Protein AF-A0A5K1CN92-F1 (afdb_monomer)

Organism: NCBI:txid210225

Secondary structure (DSSP, 8-state):
-HHHHHHHHTSGGG--HHHHHHHHHHHHHHHHHHHHHHHHTS-EE-TT--EEE----TTS--TT-

Solvent-accessible surface area (backbone atoms only — not comparable to full-atom values): 3960 Å² total; per-residue (Å²): 111,70,70,60,52,49,41,58,72,74,41,37,90,75,62,48,74,65,57,58,53,53,50,50,53,54,51,49,54,52,50,52,53,49,51,53,51,54,60,47,44,45,60,42,63,46,97,89,65,50,81,74,40,75,39,55,72,84,80,58,59,58,102,79,97

Mean predicted aligned error: 7.7 Å

Structure (mmCIF, N/CA/C/O backbone):
data_AF-A0A5K1CN92-F1
#
_entry.id   AF-A0A5K1CN92-F1
#
loop_
_atom_site.group_PDB
_atom_site.id
_atom_site.type_symbol
_atom_site.label_atom_id
_atom_site.label_alt_id
_atom_site.label_comp_id
_atom_site.label_asym_id
_atom_site.label_entity_id
_atom_site.label_seq_id
_atom_site.pdbx_PDB_ins_code
_atom_site.Cartn_x
_atom_site.Cartn_y
_atom_site.Cartn_z
_atom_site.occupancy
_atom_site.B_iso_or_equiv
_atom_site.auth_seq_id
_atom_site.auth_comp_id
_atom_site.auth_asym_id
_atom_site.auth_atom_id
_atom_site.pdbx_PDB_model_num
ATOM 1 N N . ALA A 1 1 ? -3.037 -12.885 13.007 1.00 75.12 1 ALA A N 1
ATOM 2 C CA . ALA A 1 1 ? -4.378 -13.502 13.138 1.00 75.12 1 ALA A CA 1
ATOM 3 C C . ALA A 1 1 ? -4.941 -13.407 14.563 1.00 75.12 1 ALA A C 1
ATOM 5 O O . ALA A 1 1 ? -5.974 -12.777 14.738 1.00 75.12 1 ALA A O 1
ATOM 6 N N . ILE A 1 2 ? -4.258 -13.947 15.586 1.00 90.00 2 ILE A N 1
ATOM 7 C CA . ILE A 1 2 ? -4.745 -13.999 16.987 1.00 90.00 2 ILE A CA 1
ATOM 8 C C . ILE A 1 2 ? -5.165 -12.626 17.548 1.00 90.00 2 ILE A C 1
ATOM 10 O O . ILE A 1 2 ? -6.223 -12.516 18.159 1.00 90.00 2 ILE A O 1
ATOM 14 N N . TYR A 1 3 ? -4.396 -11.565 17.274 1.00 85.38 3 TYR A N 1
ATOM 15 C CA . TYR A 1 3 ? -4.728 -10.199 17.707 1.00 85.38 3 TYR A CA 1
ATOM 16 C C . TYR A 1 3 ? -6.114 -9.732 17.228 1.00 85.38 3 TYR A C 1
ATOM 18 O O . TYR A 1 3 ? -6.893 -9.188 18.005 1.00 85.38 3 TYR A O 1
ATOM 26 N N . VAL A 1 4 ? -6.445 -9.987 15.958 1.00 84.00 4 VAL A N 1
ATOM 27 C CA . VAL A 1 4 ? -7.729 -9.587 15.362 1.00 84.00 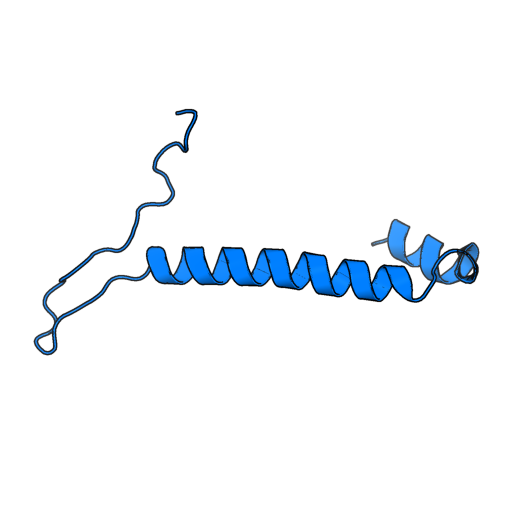4 VAL A CA 1
ATOM 28 C C . VAL A 1 4 ? -8.879 -10.379 15.988 1.00 84.00 4 VAL A C 1
ATOM 30 O O . VAL A 1 4 ? -9.903 -9.794 16.328 1.00 84.00 4 VAL A O 1
ATOM 33 N N . LEU A 1 5 ? -8.687 -11.683 16.221 1.00 86.94 5 LEU A N 1
ATOM 34 C CA . LEU A 1 5 ? -9.692 -12.545 16.853 1.00 86.94 5 LEU A CA 1
ATOM 35 C C . LEU A 1 5 ? -10.025 -12.098 18.281 1.00 86.94 5 LEU A C 1
ATOM 37 O O . LEU A 1 5 ? -11.197 -11.960 18.618 1.00 86.94 5 LEU A O 1
ATOM 41 N N . ILE A 1 6 ? -9.012 -11.806 19.102 1.00 89.00 6 ILE A N 1
ATOM 42 C CA . ILE A 1 6 ? -9.213 -11.322 20.479 1.00 89.00 6 ILE A CA 1
ATOM 43 C C . ILE A 1 6 ? -9.972 -9.988 20.480 1.00 89.00 6 ILE A C 1
ATOM 45 O O . ILE A 1 6 ? -10.896 -9.792 21.273 1.00 89.00 6 ILE A O 1
ATOM 49 N N . ARG A 1 7 ? -9.623 -9.076 19.565 1.00 85.25 7 ARG A N 1
ATOM 50 C CA . ARG A 1 7 ? -10.253 -7.752 19.471 1.00 85.25 7 ARG A CA 1
ATOM 51 C C . ARG A 1 7 ? -11.715 -7.820 19.013 1.00 85.25 7 ARG A C 1
ATOM 53 O O . ARG A 1 7 ? -12.515 -7.011 19.466 1.00 85.25 7 ARG A O 1
ATOM 60 N N . LEU A 1 8 ? -12.059 -8.786 18.159 1.00 83.06 8 LEU A N 1
ATOM 61 C CA . LEU A 1 8 ? -13.419 -8.992 17.650 1.00 83.06 8 LEU A CA 1
ATOM 62 C C . LEU A 1 8 ? -14.315 -9.792 18.604 1.00 83.06 8 LEU A C 1
ATOM 64 O O . LEU A 1 8 ? -15.493 -9.475 18.709 1.00 83.06 8 LEU A O 1
ATOM 68 N N . LEU A 1 9 ? -13.782 -10.813 19.284 1.00 86.44 9 LEU A N 1
ATOM 69 C CA . LEU A 1 9 ? -14.577 -11.726 20.119 1.00 86.44 9 LEU A CA 1
ATOM 70 C C . LEU A 1 9 ? -14.684 -11.265 21.578 1.00 86.44 9 LEU A C 1
ATOM 72 O O . LEU A 1 9 ? -15.757 -11.347 22.167 1.00 86.44 9 LEU A O 1
ATOM 76 N N . ILE A 1 10 ? -13.589 -10.768 22.164 1.00 88.06 10 ILE A N 1
ATOM 77 C CA . ILE A 1 10 ? -13.540 -10.384 23.586 1.00 88.06 10 ILE A CA 1
ATOM 78 C C . ILE A 1 10 ? -13.792 -8.880 23.734 1.00 88.06 10 ILE A C 1
ATOM 80 O O . ILE A 1 10 ? -14.658 -8.463 24.498 1.00 88.06 10 ILE A O 1
ATOM 84 N N . PHE A 1 11 ? -13.101 -8.052 22.945 1.00 85.50 11 PHE A N 1
ATOM 85 C CA . PHE A 1 11 ? -13.215 -6.587 23.004 1.00 85.50 11 PHE A CA 1
ATOM 86 C C . PHE A 1 11 ? -14.148 -5.992 21.939 1.00 85.50 11 PHE A C 1
ATOM 88 O O . PHE A 1 11 ? -13.931 -4.861 21.493 1.00 85.50 11 PHE A O 1
ATOM 95 N N . HIS A 1 12 ? -15.202 -6.719 21.555 1.00 76.69 12 HIS A N 1
ATOM 96 C CA . HIS A 1 12 ? -16.128 -6.337 20.478 1.00 76.69 12 HIS A CA 1
ATOM 97 C C . HIS A 1 12 ? -16.668 -4.898 20.613 1.00 76.69 12 HIS A C 1
ATOM 99 O O . HIS A 1 12 ? -16.772 -4.183 19.622 1.00 76.69 12 HIS A O 1
ATOM 105 N N . SER A 1 13 ? -16.915 -4.423 21.841 1.00 79.75 13 SER A N 1
ATOM 106 C CA . SER A 1 13 ? -17.393 -3.057 22.112 1.00 79.75 13 SER A CA 1
ATOM 107 C C . SER A 1 13 ? -16.405 -1.951 21.709 1.00 79.75 13 SER A C 1
ATOM 109 O O . SER A 1 13 ? -16.820 -0.816 21.485 1.00 79.75 13 SER A O 1
ATOM 111 N N . THR A 1 14 ? -15.105 -2.246 21.625 1.00 81.94 14 THR A N 1
ATOM 112 C CA . THR A 1 14 ? -14.079 -1.284 21.172 1.00 81.94 14 THR A CA 1
ATOM 113 C C . THR A 1 14 ? -13.946 -1.257 19.649 1.00 81.94 14 THR A C 1
ATOM 115 O O . THR A 1 14 ? -13.434 -0.293 19.071 1.00 81.94 14 THR A O 1
ATOM 118 N N . PHE A 1 15 ? -14.436 -2.302 18.978 1.00 80.31 15 PHE A N 1
ATOM 119 C CA . PHE A 1 15 ? -14.379 -2.456 17.535 1.00 80.31 15 PHE A CA 1
ATOM 120 C C . PHE A 1 15 ? -15.586 -1.775 16.881 1.00 80.31 15 PHE A C 1
ATOM 122 O O . PHE A 1 15 ? -16.608 -2.378 16.572 1.0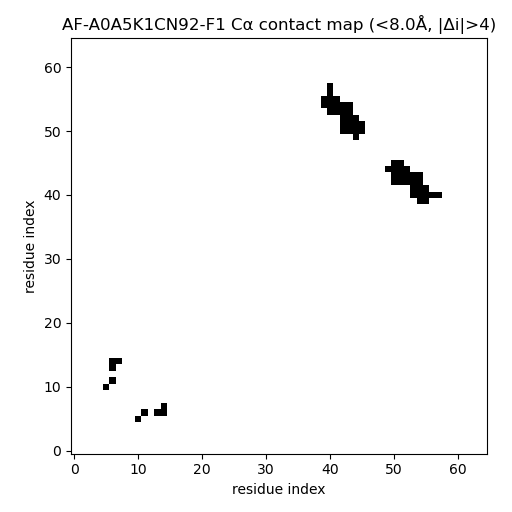0 80.31 15 PHE A O 1
ATOM 129 N N . THR A 1 16 ? -15.473 -0.462 16.703 1.00 84.88 16 THR A N 1
ATOM 130 C CA . THR A 1 16 ? -16.525 0.354 16.083 1.00 84.88 16 THR A CA 1
ATOM 131 C C . THR A 1 16 ? -16.460 0.321 14.554 1.00 84.88 16 THR A C 1
ATOM 133 O O . THR A 1 16 ? -15.405 0.065 13.971 1.00 84.88 16 THR A O 1
ATOM 136 N N . TRP A 1 17 ? -17.564 0.686 13.894 1.00 83.56 17 TRP A N 1
ATOM 137 C CA . TRP A 1 17 ? -17.693 0.744 12.428 1.00 83.56 17 TRP A CA 1
ATOM 138 C C . TRP A 1 17 ? -16.614 1.588 11.715 1.00 83.56 17 TRP A C 1
ATOM 140 O O . TRP A 1 17 ? -16.261 1.309 10.572 1.00 83.56 17 TRP A O 1
ATOM 150 N N . LYS A 1 18 ? -16.017 2.570 12.408 1.00 88.44 18 LYS A N 1
ATOM 151 C CA . LYS A 1 18 ? -14.912 3.399 11.894 1.00 88.44 18 LYS A CA 1
ATOM 152 C C . LYS A 1 18 ? -13.670 2.579 11.526 1.00 88.44 18 LYS A C 1
ATOM 154 O O . LYS A 1 18 ? -12.948 2.954 10.607 1.00 88.44 18 LYS A O 1
ATOM 159 N N . HIS A 1 19 ? -13.426 1.457 12.207 1.00 89.19 19 HIS A N 1
ATOM 160 C CA . HIS A 1 19 ? -12.291 0.580 11.905 1.00 89.19 19 HIS A CA 1
ATOM 161 C C . HIS A 1 19 ? -12.441 -0.090 10.536 1.00 89.19 19 HIS A C 1
ATOM 163 O O . HIS A 1 19 ? -11.452 -0.232 9.824 1.00 89.19 19 HIS A O 1
ATOM 169 N N . TRP A 1 20 ? -13.670 -0.439 10.140 1.00 87.94 20 TRP A N 1
ATOM 170 C CA . TRP A 1 20 ? -13.946 -0.970 8.805 1.00 87.94 20 TRP A CA 1
ATOM 171 C C . TRP A 1 20 ? -13.685 0.070 7.721 1.00 87.94 20 TRP A C 1
ATOM 173 O O . TRP A 1 20 ? -13.051 -0.248 6.722 1.00 87.94 20 TRP A O 1
ATOM 183 N N . ILE A 1 21 ? -14.093 1.323 7.943 1.00 94.38 21 ILE A N 1
ATOM 184 C CA . ILE A 1 21 ? -13.779 2.413 7.010 1.00 94.38 21 ILE A CA 1
ATOM 185 C C . ILE A 1 21 ? -12.265 2.591 6.883 1.00 94.38 21 ILE A C 1
ATOM 187 O O . ILE A 1 21 ? -11.747 2.632 5.772 1.00 94.38 21 ILE A O 1
ATOM 191 N N . GLY A 1 22 ? -11.547 2.658 8.009 1.00 93.62 22 GLY A N 1
ATOM 192 C CA . GLY A 1 22 ? -10.088 2.778 8.006 1.00 93.62 22 GLY A CA 1
ATOM 193 C C . GLY A 1 22 ? -9.410 1.626 7.261 1.00 93.62 22 GLY A C 1
ATOM 194 O O . GLY A 1 22 ? -8.496 1.860 6.471 1.00 93.62 22 GLY A O 1
ATOM 195 N N . LEU A 1 23 ? -9.899 0.397 7.449 1.00 91.69 23 LEU A N 1
ATOM 196 C CA . LEU A 1 23 ? -9.414 -0.779 6.730 1.00 91.69 23 LEU A CA 1
ATOM 197 C C . LEU A 1 23 ? -9.640 -0.653 5.219 1.00 91.69 23 LEU A C 1
ATOM 199 O O . LEU A 1 23 ? -8.712 -0.890 4.451 1.00 91.69 23 LEU A O 1
ATOM 203 N N . VAL A 1 24 ? -10.838 -0.255 4.789 1.00 96.31 24 VAL A N 1
ATOM 204 C CA . VAL A 1 24 ? -11.153 -0.080 3.363 1.00 96.31 24 VAL A CA 1
ATOM 205 C C . VAL A 1 24 ? -10.279 1.009 2.749 1.00 96.31 24 VAL A C 1
ATOM 207 O O . VAL A 1 24 ? -9.636 0.760 1.736 1.00 96.31 24 VAL A O 1
ATOM 210 N N . ILE A 1 25 ? -10.189 2.182 3.381 1.00 97.44 25 ILE A N 1
ATOM 211 C CA . ILE A 1 25 ? -9.408 3.315 2.864 1.00 97.44 25 ILE A CA 1
ATOM 212 C C . ILE A 1 25 ? -7.930 2.945 2.717 1.00 97.44 25 ILE A C 1
ATOM 214 O O . ILE A 1 25 ? -7.337 3.180 1.668 1.00 97.44 25 ILE A O 1
ATOM 218 N N . THR A 1 26 ? -7.331 2.351 3.750 1.00 96.00 26 THR A N 1
ATOM 219 C CA . THR A 1 26 ? -5.911 1.965 3.711 1.00 96.00 26 THR A CA 1
ATOM 220 C C . THR A 1 26 ? -5.646 0.864 2.687 1.00 96.00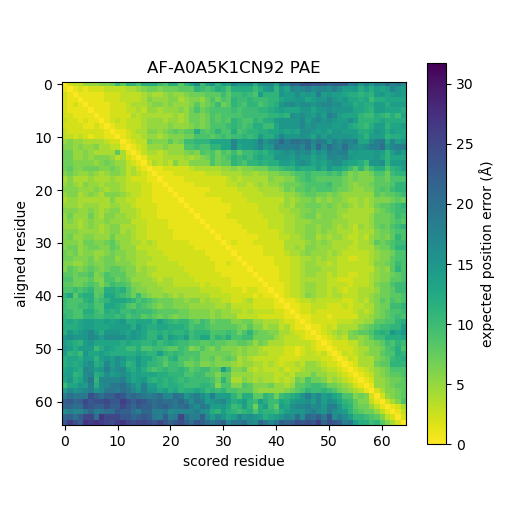 26 THR A C 1
ATOM 222 O O . THR A 1 26 ? -4.652 0.927 1.965 1.00 96.00 26 THR A O 1
ATOM 225 N N . SER A 1 27 ? -6.566 -0.094 2.555 1.00 96.62 27 SER A N 1
ATOM 226 C CA . SER A 1 27 ? -6.478 -1.154 1.543 1.00 96.62 27 SER A CA 1
ATOM 227 C C . SER A 1 27 ? -6.604 -0.595 0.124 1.00 96.62 27 SER A C 1
ATOM 229 O O . SER A 1 27 ? -5.851 -0.994 -0.761 1.00 96.62 27 SER A O 1
ATOM 231 N N . MET A 1 28 ? -7.507 0.365 -0.095 1.00 97.56 28 MET A N 1
ATOM 232 C CA . MET A 1 28 ? -7.645 1.066 -1.373 1.00 97.56 28 MET A CA 1
ATOM 233 C C . MET A 1 28 ? -6.392 1.868 -1.711 1.00 97.56 28 MET A C 1
ATOM 235 O O . MET A 1 28 ? -5.907 1.768 -2.831 1.00 97.56 28 MET A O 1
ATOM 239 N N . ALA A 1 29 ? -5.848 2.630 -0.759 1.00 97.38 29 ALA A N 1
ATOM 240 C CA . ALA A 1 29 ? -4.623 3.394 -0.972 1.00 97.38 29 ALA A CA 1
ATOM 241 C C . ALA A 1 29 ? -3.468 2.478 -1.407 1.00 97.38 29 ALA A C 1
ATOM 243 O O . ALA A 1 29 ? -2.819 2.748 -2.415 1.00 97.38 29 ALA A O 1
ATOM 244 N N . TYR A 1 30 ? -3.282 1.351 -0.714 1.00 95.69 30 TYR A N 1
ATOM 245 C CA . TYR A 1 30 ? -2.291 0.344 -1.091 1.00 95.69 30 TYR A CA 1
ATOM 246 C C . TYR A 1 30 ? -2.543 -0.229 -2.495 1.00 95.69 30 TYR A C 1
ATOM 248 O O . TYR A 1 30 ? -1.628 -0.280 -3.317 1.00 95.69 30 TYR A O 1
ATOM 256 N N . GLY A 1 31 ? -3.786 -0.623 -2.789 1.00 96.06 31 GLY A N 1
ATOM 257 C CA . GLY A 1 31 ? -4.158 -1.192 -4.085 1.00 96.06 31 GLY A CA 1
ATOM 258 C C . GLY A 1 31 ? -3.951 -0.223 -5.250 1.00 96.06 31 GLY A C 1
ATOM 259 O O . GLY A 1 31 ? -3.428 -0.621 -6.287 1.00 96.06 31 GLY A O 1
ATOM 260 N N . 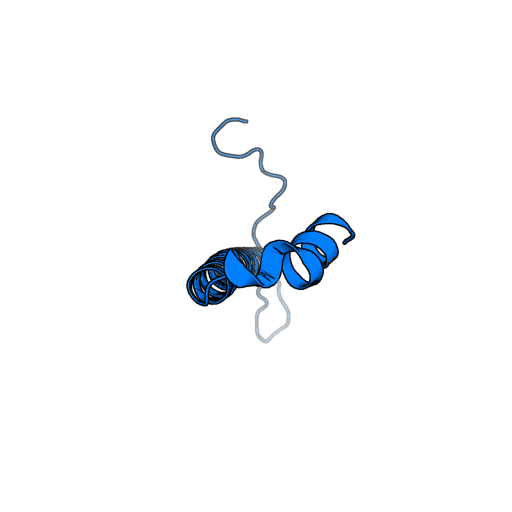LEU A 1 32 ? -4.293 1.054 -5.069 1.00 96.12 32 LEU A N 1
ATOM 261 C CA . LEU A 1 32 ? -4.096 2.094 -6.080 1.00 96.12 32 LEU A CA 1
ATOM 262 C C . LEU A 1 32 ? -2.611 2.347 -6.348 1.00 96.12 32 LEU A C 1
ATOM 264 O O . LEU A 1 32 ? -2.204 2.404 -7.507 1.00 96.12 32 LEU A O 1
ATOM 268 N N . SER A 1 33 ? -1.791 2.450 -5.299 1.00 93.50 33 SER A N 1
ATOM 269 C CA . SER A 1 33 ? -0.340 2.587 -5.459 1.00 93.50 33 SER A CA 1
ATOM 270 C C . SER A 1 33 ? 0.256 1.383 -6.185 1.00 93.50 33 SER A C 1
ATOM 272 O O . SER A 1 33 ? 1.044 1.551 -7.112 1.00 93.50 33 SER A O 1
ATOM 274 N N . TYR A 1 34 ? -0.163 0.168 -5.825 1.00 93.06 34 TYR A N 1
ATOM 275 C CA . TYR A 1 34 ? 0.281 -1.037 -6.519 1.00 93.06 34 TYR A CA 1
ATOM 276 C C . TYR A 1 34 ? -0.139 -1.043 -7.993 1.00 93.06 34 TYR A C 1
ATOM 278 O O . TYR A 1 34 ? 0.670 -1.358 -8.862 1.00 93.06 34 TYR A O 1
ATOM 286 N N . GLN A 1 35 ? -1.378 -0.650 -8.297 1.00 93.81 35 GLN A N 1
ATOM 287 C CA . GLN A 1 35 ? -1.864 -0.575 -9.672 1.00 93.81 35 GLN A CA 1
ATOM 288 C C . GLN A 1 35 ? -1.017 0.391 -10.507 1.00 93.81 35 GLN A C 1
ATOM 290 O O . GLN A 1 35 ? -0.599 0.035 -11.608 1.00 93.81 35 GLN A O 1
ATOM 295 N N . GLN A 1 36 ? -0.716 1.577 -9.977 1.00 90.25 36 GLN A N 1
ATOM 296 C CA . GLN A 1 36 ? 0.148 2.550 -10.649 1.00 90.25 36 GLN A CA 1
ATOM 297 C C . GLN A 1 36 ? 1.539 1.971 -10.918 1.00 90.25 36 GLN A C 1
ATOM 299 O O . GLN A 1 36 ? 2.016 2.037 -12.048 1.00 90.25 36 GLN A O 1
ATOM 304 N N . LEU A 1 37 ? 2.156 1.342 -9.916 1.00 90.12 37 LEU A N 1
ATOM 305 C CA . LEU A 1 37 ? 3.456 0.682 -10.065 1.00 90.12 37 LEU A CA 1
ATOM 306 C C . LEU A 1 37 ? 3.417 -0.419 -11.136 1.00 90.12 37 LEU A C 1
ATOM 308 O O . LEU A 1 37 ? 4.297 -0.478 -11.989 1.00 90.12 37 LEU A O 1
ATOM 312 N N . SER A 1 38 ? 2.364 -1.239 -11.149 1.00 90.00 38 SER A N 1
ATOM 313 C CA . SER A 1 38 ? 2.206 -2.320 -12.130 1.00 90.00 38 SER A CA 1
ATOM 314 C C . SER A 1 38 ? 2.055 -1.814 -13.566 1.00 90.00 38 SER A C 1
ATOM 316 O O . SER A 1 38 ? 2.542 -2.453 -14.494 1.00 90.00 38 SER A O 1
ATOM 318 N N . LEU A 1 39 ? 1.404 -0.661 -13.752 1.00 88.62 39 LEU A N 1
ATOM 319 C CA . LEU A 1 39 ? 1.255 -0.030 -15.061 1.00 88.62 39 LEU A CA 1
ATOM 320 C C . LEU A 1 39 ? 2.573 0.585 -15.527 1.00 88.62 39 LEU A C 1
ATOM 322 O O . LEU A 1 39 ? 2.910 0.452 -16.696 1.00 88.62 39 LEU A O 1
ATOM 326 N N . MET A 1 40 ? 3.328 1.206 -14.616 1.00 86.88 40 MET A N 1
ATOM 327 C CA . MET A 1 40 ? 4.643 1.770 -14.929 1.00 86.88 40 MET A CA 1
ATOM 328 C C . MET A 1 40 ? 5.672 0.690 -15.272 1.00 86.88 40 MET A C 1
ATOM 330 O O . MET A 1 40 ? 6.526 0.927 -16.115 1.00 86.88 40 MET A O 1
ATOM 334 N N . ALA A 1 41 ? 5.587 -0.495 -14.665 1.00 88.56 41 ALA A N 1
ATOM 335 C CA . ALA A 1 41 ? 6.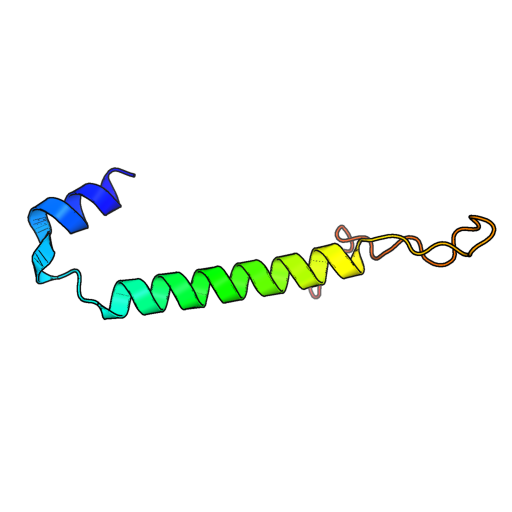490 -1.613 -14.945 1.00 88.56 41 ALA A CA 1
ATOM 336 C C . ALA A 1 41 ? 6.115 -2.417 -16.207 1.00 88.56 41 ALA A C 1
ATOM 338 O O . ALA A 1 41 ? 6.848 -3.326 -16.594 1.00 88.56 41 ALA A O 1
ATOM 339 N N . LYS A 1 42 ? 4.959 -2.149 -16.830 1.00 89.50 42 LYS A N 1
ATOM 340 C CA . LYS A 1 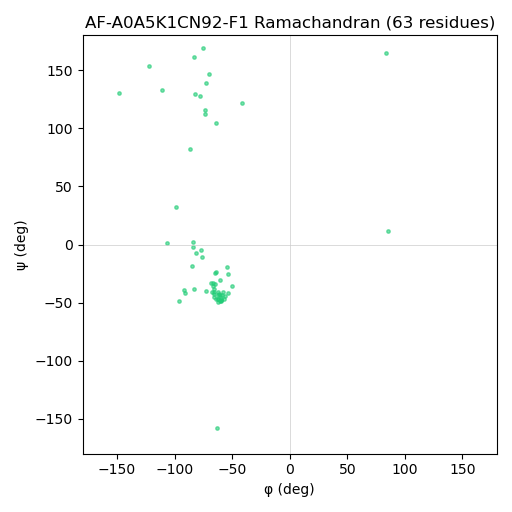42 ? 4.488 -2.929 -17.977 1.00 89.50 42 LYS A CA 1
ATOM 341 C C . LYS A 1 42 ? 5.159 -2.443 -19.273 1.00 89.50 42 LYS A C 1
ATOM 343 O O . LYS A 1 42 ? 5.060 -1.257 -19.577 1.00 89.50 42 LYS A O 1
ATOM 348 N N . PRO A 1 43 ? 5.742 -3.344 -20.084 1.00 88.62 43 PRO A N 1
ATOM 349 C CA . PRO A 1 43 ? 6.286 -2.971 -21.382 1.00 88.62 43 PRO A CA 1
ATOM 350 C C . PRO A 1 43 ? 5.181 -2.625 -22.395 1.00 88.62 43 PRO A C 1
ATOM 352 O O . PRO A 1 43 ? 4.095 -3.217 -22.388 1.00 88.62 43 PRO A O 1
ATOM 355 N N . THR A 1 44 ? 5.482 -1.687 -23.290 1.00 90.69 44 THR A N 1
ATOM 356 C CA . THR A 1 44 ? 4.636 -1.252 -24.409 1.00 90.69 44 THR A CA 1
ATOM 357 C C . THR A 1 44 ? 5.268 -1.691 -25.728 1.00 90.69 44 THR A C 1
ATOM 359 O O . THR A 1 44 ? 6.462 -1.489 -25.941 1.00 90.69 44 THR A O 1
ATOM 362 N N . TYR A 1 45 ? 4.466 -2.272 -26.621 1.00 91.56 45 TYR A N 1
ATOM 363 C CA . TYR A 1 45 ? 4.897 -2.788 -27.925 1.00 91.56 45 TYR A CA 1
ATOM 364 C C . TYR A 1 45 ? 4.123 -2.113 -29.066 1.00 91.56 45 TYR A C 1
ATOM 366 O O . TYR A 1 45 ? 2.995 -1.666 -28.849 1.00 91.56 45 TYR A O 1
ATOM 374 N N . SER A 1 46 ? 4.720 -2.048 -30.259 1.00 91.06 46 SER A N 1
ATOM 375 C CA . SER A 1 46 ? 4.051 -1.623 -31.494 1.00 91.06 46 SER A CA 1
ATOM 376 C C . SER A 1 46 ? 3.130 -2.721 -32.036 1.00 91.06 46 SER 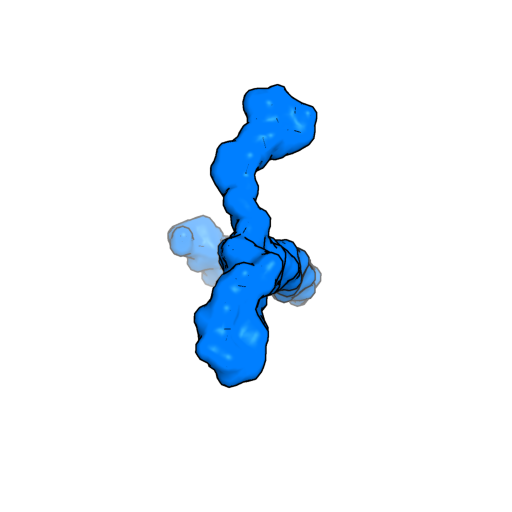A C 1
ATOM 378 O O . SER A 1 46 ? 3.191 -3.872 -31.596 1.00 91.06 46 SER A O 1
ATOM 380 N N . ASP A 1 47 ? 2.301 -2.383 -33.026 1.00 91.94 47 ASP A N 1
ATOM 381 C CA . ASP A 1 47 ? 1.417 -3.347 -33.694 1.00 91.94 47 ASP A CA 1
ATOM 382 C C . ASP A 1 47 ? 2.201 -4.431 -34.461 1.00 91.94 47 ASP A C 1
ATOM 384 O O . ASP A 1 47 ? 1.709 -5.547 -34.639 1.00 91.94 47 ASP A O 1
ATOM 388 N N . GLU A 1 48 ? 3.445 -4.146 -34.864 1.00 92.56 48 GLU A N 1
ATOM 389 C CA . GLU A 1 48 ? 4.373 -5.126 -35.448 1.00 92.56 48 GLU A CA 1
ATOM 390 C C . GLU A 1 48 ? 5.142 -5.944 -34.392 1.00 92.56 48 GLU A C 1
ATOM 392 O O . GLU A 1 48 ? 5.905 -6.848 -34.743 1.00 92.56 48 GLU A O 1
ATOM 397 N N . GLY A 1 49 ? 4.937 -5.658 -33.101 1.00 89.19 49 GLY A N 1
ATOM 398 C CA . GLY A 1 49 ? 5.579 -6.347 -31.980 1.00 89.19 49 GLY A CA 1
ATOM 399 C C . GLY A 1 49 ? 6.954 -5.798 -31.591 1.00 89.19 49 GLY A C 1
ATOM 400 O O . GLY A 1 49 ? 7.657 -6.436 -30.804 1.00 89.19 49 GLY A O 1
ATOM 401 N N . GLU A 1 50 ? 7.352 -4.633 -32.107 1.00 90.44 50 GLU A N 1
ATOM 402 C CA . GLU A 1 50 ? 8.592 -3.972 -31.694 1.00 90.44 50 GLU A CA 1
ATOM 403 C C . GLU A 1 50 ? 8.440 -3.385 -30.284 1.00 90.44 50 GLU A C 1
ATOM 405 O O . GLU A 1 50 ? 7.394 -2.842 -29.933 1.00 90.44 50 GLU A O 1
ATOM 410 N N . LEU A 1 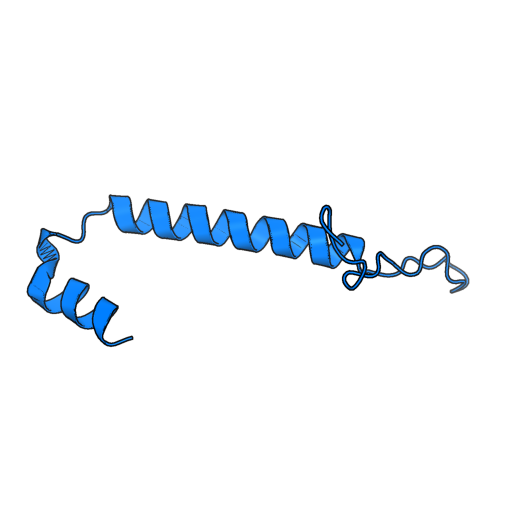51 ? 9.470 -3.512 -29.443 1.00 90.00 51 LEU A N 1
ATOM 411 C CA . LEU A 1 51 ? 9.444 -2.960 -28.089 1.00 90.00 51 LEU A CA 1
ATOM 412 C C . LEU A 1 51 ? 9.588 -1.433 -28.147 1.00 90.00 51 LEU A C 1
ATOM 414 O O . LEU A 1 51 ? 10.638 -0.930 -28.537 1.00 90.00 51 LEU A O 1
ATOM 418 N N . LEU A 1 52 ? 8.553 -0.710 -27.713 1.00 89.50 52 LEU A N 1
ATOM 419 C CA . LEU A 1 52 ? 8.535 0.757 -27.670 1.00 89.50 52 LEU A CA 1
ATOM 420 C C . LEU A 1 52 ? 9.017 1.301 -26.319 1.00 89.50 52 LEU A C 1
ATOM 422 O O . LEU A 1 52 ? 9.724 2.303 -26.273 1.00 89.50 52 LEU A O 1
ATOM 426 N N . ASP A 1 53 ? 8.636 0.639 -25.225 1.00 87.06 53 ASP A N 1
ATOM 427 C CA . ASP A 1 53 ? 9.041 0.975 -23.856 1.00 87.06 53 ASP A CA 1
ATOM 428 C C . ASP A 1 53 ? 9.116 -0.316 -23.027 1.00 87.06 53 ASP A C 1
ATOM 430 O O . ASP A 1 53 ? 8.184 -1.117 -23.047 1.00 87.06 53 ASP A O 1
ATOM 434 N N . GLY A 1 54 ? 10.218 -0.540 -22.312 1.00 85.12 54 GLY A N 1
ATOM 435 C CA . GLY A 1 54 ? 10.413 -1.713 -21.451 1.00 85.12 54 GLY A CA 1
ATOM 436 C C . GLY A 1 54 ? 9.660 -1.649 -20.119 1.00 85.12 54 GLY A C 1
ATOM 437 O O . GLY A 1 54 ? 9.576 -2.668 -19.432 1.00 85.12 54 GLY A O 1
ATOM 438 N N . GLY A 1 55 ? 9.105 -0.487 -19.770 1.00 86.38 55 GLY A N 1
ATOM 439 C CA . GLY A 1 55 ? 8.599 -0.198 -18.434 1.00 86.38 55 GLY A CA 1
ATOM 440 C C . GLY A 1 55 ? 9.709 0.262 -17.481 1.00 86.38 55 GLY A C 1
ATOM 441 O O . GLY A 1 55 ? 10.904 0.126 -17.745 1.00 86.38 55 GLY A O 1
ATOM 442 N N . PHE A 1 56 ? 9.306 0.833 -16.350 1.00 82.88 56 PHE A N 1
ATOM 443 C CA . PHE A 1 56 ? 10.207 1.360 -15.329 1.00 82.88 56 PHE A CA 1
ATOM 444 C C . PHE A 1 56 ? 10.815 0.252 -14.461 1.00 82.88 56 PHE A C 1
ATOM 446 O O . PHE A 1 56 ? 10.093 -0.534 -13.842 1.00 82.88 56 PHE A O 1
ATOM 453 N N . ASP A 1 57 ? 12.146 0.255 -14.337 1.00 80.88 57 ASP A N 1
ATOM 454 C CA . ASP A 1 57 ? 12.855 -0.590 -13.376 1.00 80.88 57 ASP A CA 1
ATOM 455 C C . ASP A 1 57 ? 12.672 -0.053 -11.947 1.00 80.88 57 ASP A C 1
ATOM 457 O O . ASP A 1 57 ? 13.181 1.007 -11.565 1.00 80.88 57 ASP A O 1
ATOM 461 N N . MET A 1 58 ? 11.943 -0.820 -11.140 1.00 75.44 58 MET A N 1
ATOM 462 C CA . MET A 1 58 ? 11.649 -0.504 -9.744 1.00 75.44 58 MET A CA 1
ATOM 463 C C . MET A 1 58 ? 12.826 -0.768 -8.791 1.00 75.44 58 MET A C 1
ATOM 465 O O . MET A 1 58 ? 12.716 -0.450 -7.608 1.00 75.44 58 MET A O 1
ATOM 469 N N . ASN A 1 59 ? 13.941 -1.325 -9.275 1.00 75.56 59 ASN A N 1
ATOM 470 C CA . ASN A 1 59 ? 15.183 -1.455 -8.510 1.00 75.56 59 ASN A CA 1
ATOM 471 C C . ASN A 1 59 ? 16.055 -0.185 -8.564 1.00 75.56 59 ASN A C 1
ATOM 473 O O . ASN A 1 59 ? 17.148 -0.149 -7.998 1.00 75.56 59 ASN A O 1
ATOM 477 N N . THR A 1 60 ? 15.581 0.872 -9.228 1.00 64.81 60 THR A N 1
ATOM 478 C CA . THR A 1 60 ? 16.219 2.186 -9.166 1.00 64.81 60 THR A CA 1
ATOM 479 C C . THR A 1 60 ? 16.113 2.681 -7.723 1.00 64.81 60 THR A C 1
ATOM 481 O O . THR A 1 60 ? 15.021 3.042 -7.281 1.00 64.81 60 THR A O 1
ATOM 484 N N . GLY A 1 61 ? 17.224 2.623 -6.973 1.00 62.75 61 GLY A N 1
ATOM 485 C CA . GLY A 1 61 ? 17.326 3.129 -5.601 1.00 62.75 61 GLY A CA 1
ATOM 486 C C . GLY A 1 61 ? 16.593 4.461 -5.512 1.00 62.75 61 GLY A C 1
ATOM 487 O O . GLY A 1 61 ? 16.813 5.334 -6.351 1.00 62.75 61 GLY A O 1
ATOM 488 N N . GLY A 1 62 ? 15.603 4.541 -4.618 1.00 65.62 62 GLY A N 1
ATOM 489 C CA . GLY A 1 62 ? 14.617 5.620 -4.616 1.00 65.62 62 GLY A CA 1
ATOM 490 C C . GLY A 1 62 ? 15.240 6.997 -4.364 1.00 65.62 62 GLY A C 1
ATOM 491 O O . GLY A 1 62 ? 16.434 7.220 -4.506 1.00 65.62 62 GLY A O 1
ATOM 492 N N . VAL A 1 63 ? 14.443 7.954 -3.895 1.00 65.62 63 VAL A N 1
ATOM 493 C CA . VAL A 1 63 ? 14.898 9.346 -3.676 1.00 65.62 63 VAL A CA 1
ATOM 494 C C . VAL A 1 63 ? 16.153 9.472 -2.784 1.00 65.62 63 VAL A C 1
ATOM 496 O O . VAL A 1 63 ? 16.837 10.490 -2.841 1.00 65.62 63 VAL A O 1
ATOM 499 N N . CYS A 1 64 ? 16.489 8.447 -1.995 1.00 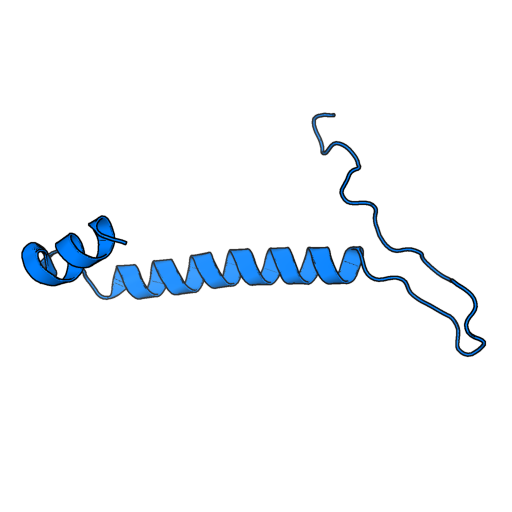66.88 64 CYS A N 1
ATOM 500 C CA . CYS A 1 64 ? 17.645 8.452 -1.101 1.00 66.88 64 CYS A CA 1
ATOM 501 C C . CYS A 1 64 ? 18.839 7.583 -1.539 1.00 66.88 64 CYS A C 1
ATOM 503 O O . CYS A 1 64 ? 19.825 7.599 -0.806 1.00 66.88 64 CYS A O 1
ATOM 505 N N . GLY A 1 65 ? 18.789 6.901 -2.693 1.00 55.34 65 GLY A N 1
ATOM 506 C CA . GLY A 1 65 ? 19.871 6.014 -3.157 1.00 55.34 65 GLY A CA 1
ATOM 507 C C . GLY A 1 65 ? 19.955 4.701 -2.390 1.00 55.34 65 GLY A C 1
ATOM 508 O O . GLY A 1 65 ? 20.324 4.726 -1.197 1.00 55.34 65 GLY A O 1
#

Sequence (65 aa):
AIYVLIRLLIFHSTFTWKHWIGLVITSMAYGLSYQQLSLMAKPTYSDEGELLDGGFDMNTGGVCG

InterPro domains:
  IPR008506 SRP-independent targeting protein 2/TMEM208 [PF05620] (1-64)
  IPR008506 SRP-independent targeting protein 2/TMEM208 [PTHR13505] (1-64)

Radius of gyration: 20.46 Å; Cα contacts (8 Å, |Δi|>4): 31; chains: 1; bounding box: 38×23×59 Å

Nearest PDB structures (foldseek):
  7uui-assembly1_m  TM=5.612E-01  e=6.568E+00  Saccharomyces cerevisiae BY4741
  7v08-assembly1_m  TM=5.786E-01  e=8.128E+00  Saccharomyces cerevisiae BY4741
  9jyz-assembly1_N  TM=5.086E-01  e=9.369E+00  Escherichia phage T7

Foldseek 3Di:
DVVVVCCCPVVVVVDDPVVVVVVVVVVVVVVVVVVVQVVQQPWDADPVGHTPGNGDDPPPPPPVD

pLDDT: mean 86.22, std 9.1, range [55.34, 97.56]